Protein AF-A0A966KAI1-F1 (afdb_monomer)

Structure (mmCIF, N/CA/C/O backbone):
data_AF-A0A966KAI1-F1
#
_entry.id   AF-A0A966KAI1-F1
#
loop_
_atom_site.group_PDB
_atom_site.id
_atom_site.type_symbol
_atom_site.label_atom_id
_atom_site.label_alt_id
_atom_site.label_comp_id
_atom_site.label_asym_id
_atom_site.label_entity_id
_atom_site.label_seq_id
_atom_site.pdbx_PDB_ins_code
_atom_site.Cartn_x
_atom_site.Cartn_y
_atom_site.Cartn_z
_atom_site.occupancy
_atom_site.B_iso_or_equiv
_atom_site.auth_seq_id
_atom_site.auth_comp_id
_atom_site.auth_asym_id
_atom_site.auth_atom_id
_atom_site.pdbx_PDB_model_num
ATOM 1 N N . MET A 1 1 ? 18.159 -0.149 -14.591 1.00 27.48 1 MET A N 1
ATOM 2 C CA . MET A 1 1 ? 17.321 -1.256 -15.107 1.00 27.48 1 MET A CA 1
ATOM 3 C C . MET A 1 1 ? 16.879 -2.090 -13.917 1.00 27.48 1 MET A C 1
ATOM 5 O O . MET A 1 1 ? 17.737 -2.409 -13.109 1.00 27.48 1 MET A O 1
ATOM 9 N N . LEU A 1 2 ? 15.589 -2.409 -13.776 1.00 30.14 2 LEU A N 1
ATOM 10 C CA . LEU A 1 2 ? 15.165 -3.495 -12.887 1.00 30.14 2 LEU A CA 1
ATOM 11 C C . LEU A 1 2 ? 15.582 -4.794 -13.584 1.00 30.14 2 LEU A C 1
ATOM 13 O O . LEU A 1 2 ? 15.004 -5.164 -14.600 1.00 30.14 2 LEU A O 1
ATOM 17 N N . THR A 1 3 ? 16.663 -5.405 -13.109 1.00 31.06 3 THR A N 1
ATOM 18 C CA . THR A 1 3 ? 17.244 -6.661 -13.616 1.00 31.06 3 THR A CA 1
ATOM 19 C C . THR A 1 3 ? 16.528 -7.900 -13.076 1.00 31.06 3 THR A C 1
ATOM 21 O O . THR A 1 3 ? 17.081 -8.993 -13.114 1.00 31.06 3 THR A O 1
ATOM 24 N N . GLN A 1 4 ? 15.314 -7.744 -12.551 1.00 38.22 4 GLN A N 1
ATOM 25 C CA . GLN A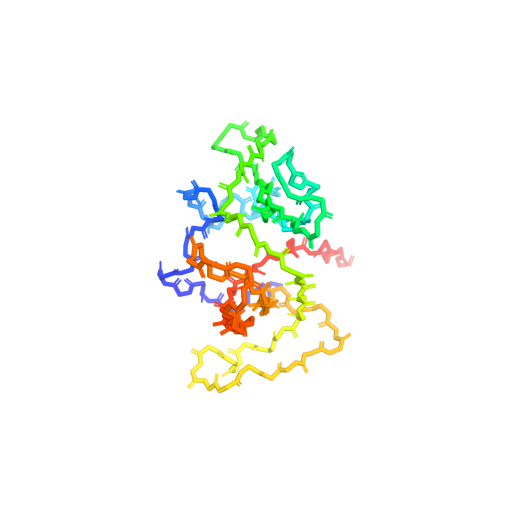 1 4 ? 14.584 -8.823 -11.904 1.00 38.22 4 GLN A CA 1
ATOM 26 C C . GLN A 1 4 ? 13.193 -8.935 -12.510 1.00 38.22 4 GLN A C 1
ATOM 28 O O . GLN A 1 4 ? 12.416 -7.978 -12.475 1.00 38.22 4 GLN A O 1
ATOM 33 N N . ASP A 1 5 ? 12.918 -10.100 -13.092 1.00 38.50 5 ASP A N 1
ATOM 34 C CA . ASP A 1 5 ? 11.598 -10.463 -13.584 1.00 38.50 5 ASP A CA 1
ATOM 35 C C . ASP A 1 5 ? 10.594 -10.349 -12.437 1.00 38.50 5 ASP A C 1
ATOM 37 O O . ASP A 1 5 ? 10.825 -10.865 -11.341 1.00 38.50 5 ASP A O 1
ATOM 41 N N . ILE A 1 6 ? 9.500 -9.622 -12.676 1.00 46.38 6 ILE A N 1
ATOM 42 C CA . ILE A 1 6 ? 8.379 -9.550 -11.740 1.00 46.38 6 ILE A CA 1
ATOM 43 C C . ILE A 1 6 ? 7.759 -10.952 -11.732 1.00 46.38 6 ILE A C 1
ATOM 45 O O . ILE A 1 6 ? 7.281 -11.376 -12.784 1.00 46.38 6 ILE A O 1
ATOM 49 N N . PRO A 1 7 ? 7.771 -11.686 -10.604 1.00 46.28 7 PRO A N 1
ATOM 50 C CA . PRO A 1 7 ? 7.177 -13.019 -10.539 1.00 46.28 7 PRO A CA 1
ATOM 51 C C . PRO A 1 7 ? 5.725 -12.997 -11.033 1.00 46.28 7 PRO A C 1
ATOM 53 O O . PRO A 1 7 ? 5.013 -12.034 -10.758 1.00 46.28 7 PRO A O 1
ATOM 56 N N . ASP A 1 8 ? 5.254 -14.051 -11.706 1.00 44.16 8 ASP A N 1
ATOM 57 C CA . ASP A 1 8 ? 3.932 -14.079 -12.367 1.00 44.16 8 ASP A CA 1
ATOM 58 C C . ASP A 1 8 ? 2.751 -13.717 -11.438 1.00 44.16 8 ASP A C 1
ATOM 60 O O . ASP A 1 8 ? 1.761 -13.125 -11.870 1.00 44.16 8 ASP A O 1
ATOM 64 N N . GLN A 1 9 ?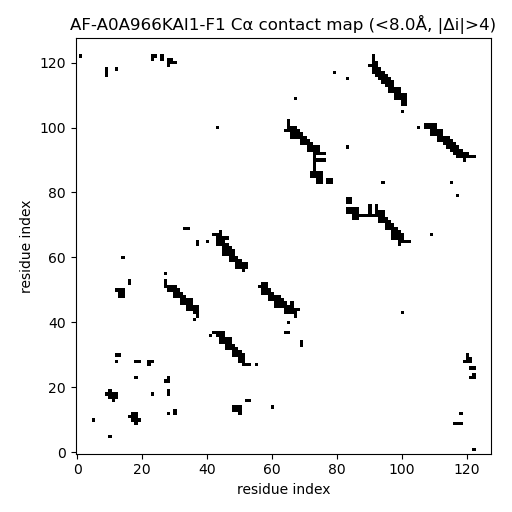 2.869 -13.993 -10.133 1.00 46.72 9 GLN A N 1
ATOM 65 C CA . GLN A 1 9 ? 1.876 -13.635 -9.103 1.00 46.72 9 GLN A CA 1
ATOM 66 C C . GLN A 1 9 ? 1.863 -12.137 -8.724 1.00 46.72 9 GLN A C 1
ATOM 68 O O . GLN A 1 9 ? 0.970 -11.680 -8.014 1.00 46.72 9 GLN A O 1
ATOM 73 N N . LEU A 1 10 ? 2.837 -11.366 -9.205 1.00 58.09 10 LEU A N 1
ATOM 74 C CA . LEU A 1 10 ? 3.020 -9.924 -8.998 1.00 58.09 10 LEU A CA 1
ATOM 75 C C . LEU A 1 10 ? 2.781 -9.128 -10.283 1.00 58.09 10 LEU A C 1
ATOM 77 O O . LEU A 1 10 ? 3.016 -7.922 -10.340 1.00 58.09 10 LEU A O 1
ATOM 81 N N . GLY A 1 11 ? 2.261 -9.799 -11.309 1.00 69.31 11 GLY A N 1
ATOM 82 C CA . GLY A 1 11 ? 1.931 -9.213 -12.596 1.00 69.31 11 GLY A CA 1
ATOM 83 C C . GLY A 1 11 ? 0.676 -8.345 -12.598 1.00 69.31 11 GLY A C 1
ATOM 84 O O . GLY A 1 11 ? 0.262 -7.972 -13.688 1.00 69.31 11 GLY A O 1
ATOM 85 N N . TYR A 1 12 ? 0.064 -8.019 -11.451 1.00 79.06 12 TYR A N 1
ATOM 86 C CA . TYR A 1 12 ? -1.155 -7.205 -11.367 1.00 79.06 12 TYR A CA 1
ATOM 87 C C . TYR A 1 12 ? -1.087 -6.144 -10.260 1.00 79.06 12 TYR A C 1
ATOM 89 O O . TYR A 1 12 ? -0.484 -6.356 -9.209 1.00 79.06 12 TYR A O 1
ATOM 97 N N . ASP A 1 13 ? -1.716 -4.994 -10.497 1.00 80.38 13 ASP A N 1
ATOM 98 C CA . ASP A 1 13 ? -1.910 -3.951 -9.493 1.00 80.38 13 ASP A CA 1
ATOM 99 C C . ASP A 1 13 ? -3.058 -4.289 -8.524 1.00 80.38 13 ASP A C 1
ATOM 101 O O . ASP A 1 13 ? -3.777 -5.278 -8.681 1.00 80.38 13 ASP A O 1
ATOM 105 N N . CYS A 1 14 ? -3.262 -3.434 -7.523 1.00 82.00 14 CYS A N 1
ATOM 106 C CA . CYS A 1 14 ? -4.333 -3.583 -6.541 1.00 82.00 14 CYS A CA 1
ATOM 107 C C . CYS A 1 14 ? -5.771 -3.470 -7.086 1.00 82.00 14 CYS A C 1
ATOM 109 O O . CYS A 1 14 ? -6.714 -3.679 -6.327 1.00 82.00 14 CYS A O 1
ATOM 111 N N . MET A 1 15 ? -5.947 -3.177 -8.376 1.00 84.75 15 MET A N 1
ATOM 112 C CA . MET A 1 15 ? -7.229 -3.186 -9.088 1.00 84.75 15 MET A CA 1
ATOM 113 C C . MET A 1 15 ? -7.352 -4.335 -10.096 1.00 84.75 15 MET A C 1
ATOM 115 O O . MET A 1 15 ? -8.358 -4.426 -10.797 1.00 84.75 15 MET A O 1
ATOM 119 N N . GLY A 1 16 ? -6.339 -5.197 -10.204 1.00 84.12 16 GLY A N 1
ATOM 120 C CA . GLY A 1 16 ? -6.307 -6.295 -11.165 1.00 84.12 16 GLY A CA 1
ATOM 121 C C . GLY A 1 16 ? -5.861 -5.903 -12.580 1.00 84.12 16 GLY A C 1
ATOM 122 O O . GLY A 1 16 ? -6.048 -6.692 -13.508 1.00 84.12 16 GLY A O 1
ATOM 123 N N . ASN A 1 17 ? -5.258 -4.728 -12.800 1.00 82.75 17 ASN A N 1
ATOM 124 C CA . ASN A 1 17 ? -4.623 -4.428 -14.089 1.00 82.75 17 ASN A CA 1
ATOM 125 C C . ASN A 1 17 ? -3.224 -5.030 -14.162 1.00 82.75 17 ASN A C 1
ATOM 127 O O . ASN A 1 17 ? -2.451 -4.931 -13.217 1.00 82.75 17 ASN A O 1
ATOM 131 N N . SER A 1 18 ? -2.858 -5.572 -15.323 1.00 80.88 18 SER A N 1
ATOM 132 C CA . SER A 1 18 ? -1.544 -6.183 -15.509 1.00 80.88 18 SER A CA 1
ATOM 133 C C . SER A 1 18 ? -0.395 -5.163 -15.446 1.00 80.88 18 SER A C 1
ATOM 135 O O . SER A 1 18 ? -0.389 -4.184 -16.194 1.00 80.88 18 SER A O 1
ATOM 137 N N . LEU A 1 19 ? 0.624 -5.428 -14.628 1.00 76.88 19 LEU A N 1
ATOM 138 C CA . LEU A 1 19 ? 1.879 -4.681 -14.498 1.00 76.88 19 LEU A CA 1
ATOM 13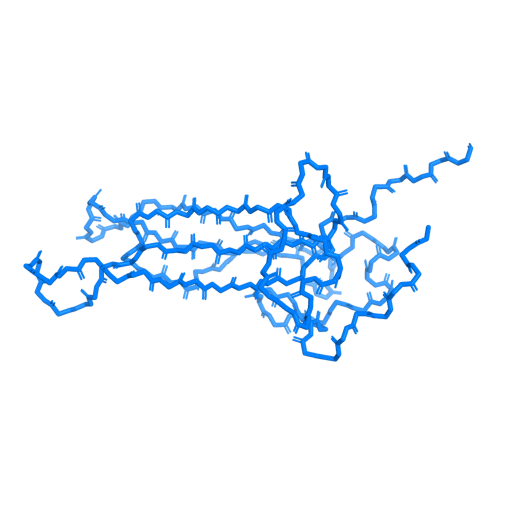9 C C . LEU A 1 19 ? 2.911 -5.149 -15.537 1.00 76.88 19 LEU A C 1
ATOM 141 O O . LEU A 1 19 ? 3.967 -5.687 -15.218 1.00 76.88 19 LEU A O 1
ATOM 145 N N . THR A 1 20 ? 2.588 -4.966 -16.816 1.00 75.00 20 THR A N 1
ATOM 146 C CA . THR A 1 20 ? 3.491 -5.338 -17.919 1.00 75.00 20 THR A CA 1
ATOM 147 C C . THR A 1 20 ? 4.718 -4.422 -17.998 1.00 75.00 20 THR A C 1
ATOM 149 O O . THR A 1 20 ? 4.652 -3.238 -17.657 1.00 75.00 20 THR A O 1
ATOM 152 N N . ARG A 1 21 ? 5.824 -4.933 -18.560 1.00 71.50 21 ARG A N 1
ATOM 153 C CA . ARG A 1 21 ? 7.031 -4.137 -18.853 1.00 71.50 21 ARG A CA 1
ATOM 154 C C . ARG A 1 21 ? 6.721 -2.882 -19.675 1.00 71.50 21 ARG A C 1
ATOM 156 O O . ARG A 1 21 ? 7.270 -1.821 -19.393 1.00 71.50 21 ARG A O 1
ATOM 163 N N . GLU A 1 22 ? 5.832 -2.991 -20.663 1.00 73.56 22 GLU A N 1
ATOM 164 C CA . GLU A 1 22 ? 5.406 -1.859 -21.493 1.00 73.56 22 GLU A CA 1
ATOM 165 C C . GLU A 1 22 ? 4.773 -0.749 -20.647 1.00 73.56 22 GLU A C 1
ATOM 167 O O . GLU A 1 22 ? 5.151 0.417 -20.764 1.00 73.56 22 GLU A O 1
ATOM 172 N N . ARG A 1 23 ? 3.857 -1.107 -19.742 1.00 74.38 23 ARG A N 1
ATOM 173 C CA . ARG A 1 23 ? 3.218 -0.143 -18.841 1.00 74.38 23 ARG A CA 1
ATOM 174 C C . ARG A 1 23 ? 4.210 0.477 -17.873 1.00 74.38 23 ARG A C 1
ATOM 176 O O . ARG A 1 23 ? 4.124 1.672 -17.613 1.00 74.38 23 ARG A O 1
ATOM 183 N N . THR A 1 24 ? 5.176 -0.289 -17.385 1.00 71.19 24 THR A N 1
ATOM 184 C CA . THR A 1 24 ? 6.252 0.245 -16.547 1.00 71.19 24 THR A CA 1
ATOM 185 C C . THR A 1 24 ? 7.085 1.288 -17.295 1.00 71.19 24 THR A C 1
ATOM 187 O O . THR A 1 24 ? 7.303 2.378 -16.768 1.00 71.19 24 THR A O 1
ATOM 190 N N . ILE A 1 25 ? 7.475 1.008 -18.546 1.00 68.19 25 ILE A N 1
ATOM 191 C CA . ILE A 1 25 ? 8.211 1.952 -19.408 1.00 68.19 25 ILE A CA 1
ATOM 192 C C . ILE A 1 25 ? 7.384 3.218 -19.667 1.00 68.19 25 ILE A C 1
ATOM 194 O O . ILE A 1 25 ? 7.907 4.326 -19.575 1.00 68.19 25 ILE A O 1
ATOM 198 N N . LYS A 1 26 ? 6.081 3.069 -19.928 1.00 71.50 26 LYS A N 1
ATOM 199 C CA . LYS A 1 26 ? 5.148 4.187 -20.152 1.00 71.50 26 LYS A CA 1
ATOM 200 C C . LYS A 1 26 ? 4.717 4.911 -18.870 1.00 71.50 26 LYS A C 1
ATOM 202 O O . LYS A 1 26 ? 3.845 5.770 -18.935 1.00 71.50 26 LYS A O 1
ATOM 207 N N . GLN A 1 27 ? 5.283 4.574 -17.708 1.00 68.50 27 GLN A N 1
ATOM 208 C CA . GLN A 1 27 ? 4.894 5.121 -16.398 1.00 68.50 27 GLN A CA 1
ATOM 209 C C . GLN A 1 27 ? 3.418 4.874 -16.014 1.00 68.50 27 GLN A C 1
ATOM 211 O O . GLN A 1 27 ? 2.850 5.574 -15.180 1.00 68.50 27 GLN A O 1
ATOM 216 N N . GLN A 1 28 ? 2.806 3.837 -16.582 1.00 70.50 28 GLN A N 1
ATOM 217 C CA . GLN A 1 28 ? 1.435 3.375 -16.337 1.00 70.50 28 GLN A CA 1
ATOM 218 C C . GLN A 1 28 ? 1.374 2.208 -15.333 1.00 70.50 28 GLN A C 1
ATOM 220 O O . GLN A 1 28 ? 0.345 1.546 -15.205 1.00 70.50 28 GLN A O 1
ATOM 225 N N . ALA A 1 29 ? 2.474 1.931 -14.632 1.00 73.81 29 ALA A N 1
ATOM 226 C CA . ALA A 1 29 ? 2.566 0.990 -13.512 1.00 73.81 29 ALA A CA 1
ATOM 227 C C . ALA A 1 29 ? 2.519 1.739 -12.164 1.00 73.81 29 ALA A C 1
ATOM 229 O O . ALA A 1 29 ? 3.360 1.549 -11.290 1.00 73.81 29 ALA A O 1
ATOM 230 N N . TYR A 1 30 ? 1.581 2.677 -12.029 1.00 77.19 30 TYR A N 1
ATOM 231 C CA . TYR A 1 30 ? 1.381 3.440 -10.800 1.00 77.19 30 TYR A CA 1
ATOM 232 C C . TYR A 1 30 ? 0.387 2.719 -9.901 1.00 77.19 30 TYR A C 1
ATOM 234 O O . TYR A 1 30 ? -0.702 2.407 -10.366 1.00 77.19 30 TYR A O 1
ATOM 242 N N . GLN A 1 31 ? 0.717 2.546 -8.619 1.00 81.50 31 GLN A N 1
ATOM 243 C CA . GLN A 1 31 ? -0.289 2.270 -7.601 1.00 81.50 31 GLN A CA 1
ATOM 244 C C . GLN A 1 31 ? 0.066 2.883 -6.243 1.00 81.50 31 GLN A C 1
ATOM 246 O O . GLN A 1 31 ? 1.241 3.025 -5.882 1.00 81.50 31 GLN A O 1
ATOM 251 N N . ARG A 1 32 ? -0.966 3.230 -5.479 1.00 85.31 32 ARG A N 1
ATOM 252 C CA . ARG A 1 32 ? -0.872 3.834 -4.151 1.00 85.31 32 ARG A CA 1
ATOM 253 C C . ARG A 1 32 ? -1.944 3.255 -3.240 1.00 85.31 32 ARG A C 1
ATOM 255 O O . ARG A 1 32 ? -3.093 3.123 -3.647 1.00 85.31 32 ARG A O 1
ATOM 262 N N . PHE A 1 33 ? -1.569 3.003 -1.992 1.00 87.75 33 PHE A N 1
ATOM 263 C CA . PHE A 1 33 ? -2.499 2.668 -0.920 1.00 87.75 33 PHE A CA 1
ATOM 264 C C . PHE A 1 33 ? -2.608 3.839 0.043 1.00 87.75 33 PHE A C 1
ATOM 266 O O . PHE A 1 33 ? -1.611 4.507 0.329 1.00 87.75 33 PHE A O 1
ATOM 273 N N . TYR A 1 34 ? -3.815 4.109 0.520 1.00 90.75 34 TYR A N 1
ATOM 274 C CA . TYR A 1 34 ? -4.067 5.145 1.514 1.00 90.75 34 TYR A CA 1
ATOM 275 C C . TYR A 1 34 ? -5.367 4.851 2.264 1.00 90.75 34 TYR A C 1
ATOM 277 O O . TYR A 1 34 ? -6.138 3.979 1.867 1.00 90.75 34 TYR A O 1
ATOM 285 N N . LEU A 1 35 ? -5.584 5.556 3.372 1.00 92.94 35 LEU A N 1
ATOM 286 C CA . LEU A 1 35 ? -6.767 5.390 4.206 1.00 92.94 35 LEU A CA 1
ATOM 287 C C . LEU A 1 35 ? -7.736 6.552 3.994 1.00 92.94 35 LEU A C 1
ATOM 289 O O . LEU A 1 35 ? -7.326 7.712 3.988 1.00 92.94 35 LEU A O 1
ATOM 293 N N . GLU A 1 36 ? -9.017 6.231 3.849 1.00 95.06 36 GLU A N 1
ATOM 294 C CA . GLU A 1 36 ? -10.120 7.194 3.901 1.00 95.06 36 GLU A CA 1
ATOM 295 C C . GLU A 1 36 ? -10.970 6.958 5.156 1.00 95.06 36 GLU A C 1
ATOM 297 O O . GLU A 1 36 ? -11.079 5.818 5.610 1.00 95.06 36 GLU A O 1
ATOM 302 N N . PRO A 1 37 ? -11.606 7.993 5.730 1.00 93.31 37 PRO A N 1
ATOM 303 C CA . PRO A 1 37 ? -12.539 7.807 6.836 1.00 93.31 37 PRO A CA 1
ATOM 304 C C . PRO A 1 37 ? -13.679 6.848 6.468 1.00 93.31 37 PRO A C 1
ATOM 306 O O . PRO A 1 37 ? -14.254 6.931 5.376 1.00 93.31 37 PRO A O 1
ATOM 309 N N . ASN A 1 38 ? -14.040 5.953 7.388 1.00 88.62 38 ASN A N 1
ATOM 310 C CA . ASN A 1 38 ? -15.233 5.135 7.229 1.00 88.62 38 ASN A CA 1
ATOM 311 C C . ASN A 1 38 ? -16.484 5.975 7.545 1.00 88.62 38 ASN A C 1
ATOM 313 O O . ASN A 1 38 ? -16.536 6.694 8.541 1.00 88.62 38 ASN A O 1
ATOM 317 N N . ARG A 1 39 ? -17.503 5.898 6.680 1.00 86.56 39 ARG A N 1
ATOM 318 C CA . ARG A 1 39 ? -18.757 6.658 6.834 1.00 86.56 39 ARG A CA 1
ATOM 319 C C . ARG A 1 39 ? -19.656 6.109 7.942 1.00 86.56 39 ARG A C 1
ATOM 321 O O . ARG A 1 39 ? -20.511 6.839 8.429 1.00 86.56 39 ARG A O 1
ATOM 328 N N . HIS A 1 40 ? -19.482 4.839 8.305 1.00 85.06 40 HIS A N 1
ATOM 329 C CA . HIS A 1 40 ? -20.356 4.135 9.243 1.00 85.06 40 HIS A CA 1
ATOM 330 C C . HIS A 1 40 ? -19.731 3.935 10.631 1.00 85.06 40 HIS A C 1
ATOM 332 O O . HIS A 1 40 ? -20.467 3.707 11.586 1.00 85.06 40 HIS A O 1
ATOM 338 N N . ASP A 1 41 ? -18.406 4.054 10.763 1.00 86.25 41 ASP A N 1
ATOM 339 C CA . ASP A 1 41 ? -17.703 3.990 12.050 1.00 86.25 41 ASP A CA 1
ATOM 340 C C . ASP A 1 41 ? -16.467 4.896 12.031 1.00 86.25 41 ASP A C 1
ATOM 342 O O . ASP A 1 41 ? -15.452 4.565 11.419 1.00 86.25 41 ASP A O 1
ATOM 346 N N . SER A 1 42 ? -16.535 6.024 12.738 1.00 87.00 42 SER A N 1
ATOM 347 C CA . SER A 1 42 ? -15.465 7.029 12.790 1.00 87.00 42 SER A CA 1
ATOM 348 C C . SER A 1 42 ? -14.169 6.544 13.446 1.00 87.00 42 SER A C 1
ATOM 350 O O . SER A 1 42 ? -13.145 7.216 13.326 1.00 87.00 42 SER A O 1
ATOM 352 N N . ARG A 1 43 ? -14.184 5.392 14.127 1.00 88.31 43 ARG A N 1
ATOM 353 C CA . ARG A 1 43 ? -12.989 4.780 14.732 1.00 88.31 43 ARG A CA 1
ATOM 354 C C . ARG A 1 43 ? -12.186 3.959 13.731 1.00 88.31 43 ARG A C 1
ATOM 356 O O . ARG A 1 43 ? -11.073 3.543 14.039 1.00 88.31 43 ARG A O 1
ATOM 363 N N . THR A 1 44 ? -12.750 3.709 12.553 1.00 90.38 44 THR A N 1
ATOM 364 C CA . THR A 1 44 ? -12.123 2.901 11.514 1.00 90.38 44 THR A CA 1
ATOM 365 C C . THR A 1 44 ? -12.012 3.659 10.199 1.00 90.38 44 THR A C 1
ATOM 367 O O . THR A 1 44 ? -12.604 4.717 9.975 1.00 90.38 44 THR A O 1
ATOM 370 N N . GLN A 1 45 ? -11.213 3.100 9.306 1.00 93.62 45 GLN A N 1
ATOM 371 C CA . GLN A 1 45 ? -10.899 3.648 8.002 1.00 93.62 45 GLN A CA 1
ATOM 372 C C . GLN A 1 45 ? -11.122 2.592 6.921 1.00 93.62 45 GLN A C 1
ATOM 374 O O . GLN A 1 45 ? -11.287 1.399 7.187 1.00 93.62 45 GLN A O 1
ATOM 379 N N . LYS A 1 46 ? -11.125 3.052 5.678 1.00 92.75 46 LYS A N 1
ATOM 380 C CA . LYS A 1 46 ? -11.238 2.233 4.478 1.00 92.75 46 LYS A CA 1
ATOM 381 C C . LYS A 1 46 ? -9.888 2.241 3.785 1.00 92.75 46 LYS A C 1
ATOM 383 O O . LYS A 1 46 ? -9.321 3.310 3.556 1.00 92.75 46 LYS A O 1
ATOM 388 N N . LEU A 1 47 ? -9.364 1.063 3.469 1.00 91.00 47 LEU A N 1
ATOM 389 C CA . LEU A 1 47 ? -8.181 0.935 2.635 1.00 91.00 47 LEU A CA 1
ATOM 390 C C . LEU A 1 47 ? -8.571 1.192 1.189 1.00 91.00 47 LEU A C 1
ATOM 392 O O . LEU A 1 47 ? -9.311 0.416 0.584 1.00 91.00 47 LEU A O 1
ATOM 396 N N . MET A 1 48 ? -8.013 2.256 0.639 1.00 92.88 48 MET A N 1
ATOM 397 C CA . MET A 1 48 ? -8.165 2.631 -0.751 1.00 92.88 48 MET A CA 1
ATOM 398 C C . MET A 1 48 ? -6.930 2.211 -1.538 1.00 92.88 48 MET A C 1
ATOM 400 O O . MET A 1 48 ? -5.796 2.363 -1.077 1.00 92.88 48 MET A O 1
ATOM 404 N N . CYS A 1 49 ? -7.158 1.722 -2.748 1.00 90.06 49 CYS A N 1
ATOM 405 C CA . CYS A 1 49 ? -6.155 1.590 -3.789 1.00 90.06 49 CYS A CA 1
ATOM 406 C C . CYS A 1 49 ? -6.421 2.632 -4.860 1.00 90.06 49 CYS A C 1
ATOM 408 O O . CYS A 1 49 ? -7.557 2.826 -5.283 1.00 90.06 49 CYS A O 1
ATOM 410 N N . GLN A 1 50 ? -5.359 3.267 -5.329 1.00 90.31 50 GLN A N 1
ATOM 411 C CA . GLN A 1 50 ? -5.368 4.092 -6.519 1.00 90.31 50 GLN A CA 1
ATOM 412 C C . GLN A 1 50 ? -4.393 3.489 -7.519 1.00 90.31 50 GLN A C 1
ATOM 414 O O . GLN A 1 50 ? -3.255 3.212 -7.152 1.00 90.31 50 GLN A O 1
ATOM 419 N N . SER A 1 51 ? -4.826 3.287 -8.758 1.00 87.12 51 SER A N 1
ATOM 420 C CA . SER A 1 51 ? -4.000 2.734 -9.827 1.00 87.12 51 SER A CA 1
ATOM 421 C C . SER A 1 51 ? -4.360 3.338 -11.180 1.00 87.12 51 SER A C 1
ATOM 423 O O . SER A 1 51 ? -5.410 3.955 -11.340 1.00 87.12 51 SER A O 1
ATOM 425 N N . VAL A 1 52 ? -3.482 3.183 -12.164 1.00 85.81 52 VAL A N 1
ATOM 426 C CA . VAL A 1 52 ? -3.733 3.604 -13.544 1.00 85.81 52 VAL A CA 1
ATOM 427 C C . VAL A 1 52 ? -4.380 2.454 -14.325 1.00 85.81 52 VAL A C 1
ATOM 429 O O . VAL A 1 52 ? -3.920 1.320 -14.247 1.00 85.81 52 VAL A O 1
ATOM 432 N N . ASP A 1 53 ? -5.437 2.701 -15.098 1.00 84.38 53 ASP A N 1
ATOM 433 C CA . ASP A 1 53 ? -6.070 1.677 -15.939 1.00 84.38 53 ASP A CA 1
ATOM 434 C C . ASP A 1 53 ? -5.276 1.396 -17.230 1.00 84.38 53 ASP A C 1
ATOM 436 O O . ASP A 1 53 ? -4.200 1.941 -17.478 1.00 84.38 53 ASP A O 1
ATOM 440 N N . ARG A 1 54 ? -5.801 0.513 -18.089 1.00 78.69 54 ARG A N 1
ATOM 441 C CA . ARG A 1 54 ? -5.185 0.179 -19.391 1.00 78.69 54 ARG A CA 1
ATOM 442 C C . ARG A 1 54 ? -5.097 1.359 -20.365 1.00 78.69 54 ARG A C 1
ATOM 444 O O . ARG A 1 54 ? -4.352 1.273 -21.333 1.00 78.69 54 ARG A O 1
ATOM 451 N N . GLN A 1 55 ? -5.849 2.428 -20.127 1.00 84.31 55 GLN A N 1
ATOM 452 C CA . GLN A 1 55 ? -5.921 3.615 -20.978 1.00 84.31 55 GLN A CA 1
ATOM 453 C C . GLN A 1 55 ? -5.073 4.768 -20.421 1.00 84.31 55 GLN A C 1
ATOM 455 O O . GLN A 1 55 ? -5.020 5.835 -21.025 1.00 84.31 55 GLN A O 1
ATOM 460 N N . GLY A 1 56 ? -4.377 4.566 -19.296 1.00 79.38 56 GLY A N 1
ATOM 461 C CA . GLY A 1 56 ? -3.554 5.599 -18.673 1.00 79.38 56 GLY A CA 1
ATOM 462 C C . GLY A 1 56 ? -4.321 6.520 -17.719 1.00 79.38 56 GLY A C 1
ATOM 463 O O . GLY A 1 56 ? -3.766 7.523 -17.277 1.00 79.38 56 GLY A O 1
ATOM 464 N N . ARG A 1 57 ? -5.576 6.205 -17.385 1.00 88.50 57 ARG A N 1
ATOM 465 C CA . ARG A 1 57 ? -6.419 7.023 -16.504 1.00 88.50 57 ARG A CA 1
ATOM 466 C C . ARG A 1 57 ? -6.252 6.591 -15.057 1.00 88.50 57 ARG A C 1
ATOM 468 O O . ARG A 1 57 ? -6.139 5.403 -14.777 1.00 88.50 57 ARG A O 1
ATOM 475 N N . LEU A 1 58 ? -6.255 7.546 -14.134 1.00 88.38 58 LEU A N 1
ATOM 476 C CA . LEU A 1 58 ? -6.170 7.266 -12.704 1.00 88.38 58 LEU A CA 1
ATOM 477 C C . LEU A 1 58 ? -7.540 6.834 -12.169 1.00 88.38 58 LEU A C 1
ATOM 479 O O . LEU A 1 58 ? -8.518 7.567 -12.297 1.00 88.38 58 LEU A O 1
ATOM 483 N N . HIS A 1 59 ? -7.594 5.668 -11.541 1.00 91.50 59 HIS A N 1
ATOM 484 C CA . HIS A 1 59 ? -8.770 5.120 -10.879 1.00 91.50 59 HIS A CA 1
ATOM 485 C C . HIS A 1 59 ? -8.477 4.893 -9.401 1.00 91.50 59 HIS A C 1
ATOM 487 O O . HIS A 1 59 ? -7.337 4.636 -9.018 1.00 91.50 59 HIS A O 1
ATOM 493 N N . GLN A 1 60 ? -9.516 4.960 -8.569 1.00 93.25 60 GLN A N 1
ATOM 494 C CA . GLN A 1 60 ? -9.450 4.574 -7.161 1.00 93.25 60 GLN A CA 1
ATOM 495 C C . GLN A 1 60 ? -10.587 3.614 -6.801 1.00 93.25 60 GLN A C 1
ATOM 497 O O . GLN A 1 60 ? -11.671 3.689 -7.379 1.00 93.25 60 GLN A O 1
ATOM 502 N N . GLY A 1 61 ? -10.324 2.711 -5.864 1.00 91.69 61 GLY A N 1
ATOM 503 C CA . GLY A 1 61 ? -11.249 1.680 -5.420 1.00 91.69 61 GLY A CA 1
ATOM 504 C C . GLY A 1 61 ? -10.992 1.309 -3.967 1.00 91.69 61 GLY A C 1
ATOM 505 O O . GLY A 1 61 ? -9.867 1.391 -3.476 1.00 91.69 61 GLY A O 1
ATOM 506 N N . GLU A 1 62 ? -12.053 0.922 -3.276 1.00 92.12 62 GLU A N 1
ATOM 507 C CA . GLU A 1 62 ? -11.984 0.414 -1.911 1.00 92.12 62 GLU A CA 1
ATOM 508 C C . GLU A 1 62 ? -11.588 -1.066 -1.932 1.00 92.12 62 GLU A C 1
ATOM 510 O O . GLU A 1 62 ? -12.168 -1.852 -2.678 1.00 92.12 62 GLU A O 1
ATOM 515 N N . ILE A 1 63 ? -10.592 -1.438 -1.127 1.00 88.31 63 ILE A N 1
ATOM 516 C CA . ILE A 1 63 ? -10.122 -2.825 -0.996 1.00 88.31 63 ILE A CA 1
ATOM 517 C C . ILE A 1 63 ? -10.672 -3.467 0.276 1.00 88.31 63 ILE A C 1
ATOM 519 O O . ILE A 1 63 ? -10.999 -4.652 0.281 1.00 88.31 63 ILE A O 1
ATOM 523 N N . LEU A 1 64 ? -10.704 -2.711 1.377 1.00 87.56 64 LEU A N 1
ATOM 524 C CA . LEU A 1 64 ? -11.029 -3.243 2.698 1.00 87.56 64 LEU A CA 1
ATOM 525 C C . LEU A 1 64 ? -11.643 -2.167 3.595 1.00 87.56 64 LEU A C 1
ATOM 527 O O . LEU A 1 64 ? -11.220 -1.014 3.555 1.00 87.56 64 LEU A O 1
ATOM 531 N N . ASN A 1 65 ? -12.590 -2.562 4.443 1.00 88.50 65 ASN A N 1
ATOM 532 C CA . ASN A 1 65 ? -13.189 -1.714 5.476 1.00 88.50 65 ASN A CA 1
ATOM 533 C C . ASN A 1 65 ? -12.660 -2.059 6.869 1.00 88.50 65 ASN A C 1
ATOM 535 O O . ASN A 1 65 ? -11.954 -3.050 7.054 1.00 88.50 65 ASN A O 1
ATOM 539 N N . ASN A 1 66 ? -13.045 -1.248 7.855 1.00 89.38 66 ASN A N 1
ATOM 540 C CA . ASN A 1 66 ? -12.746 -1.463 9.271 1.00 89.38 66 ASN A CA 1
ATOM 541 C C . ASN A 1 66 ? -11.238 -1.538 9.570 1.00 89.38 66 ASN A C 1
ATOM 543 O O . ASN A 1 66 ? -10.782 -2.307 10.415 1.00 89.38 66 ASN A O 1
ATOM 547 N N . VAL A 1 67 ? -10.448 -0.735 8.859 1.00 90.19 67 VAL A N 1
ATOM 548 C CA . VAL A 1 67 ? -8.998 -0.641 9.034 1.00 90.19 67 VAL A CA 1
ATOM 549 C C . VAL A 1 67 ? -8.686 0.314 10.180 1.00 90.19 67 VAL A C 1
ATOM 551 O O . VAL A 1 67 ? -9.204 1.424 10.227 1.00 90.19 67 VAL A O 1
ATOM 554 N N . LEU A 1 68 ? -7.835 -0.118 11.103 1.00 90.81 68 LEU A N 1
ATOM 555 C CA . LEU A 1 68 ? -7.369 0.669 12.245 1.00 90.81 68 LEU A CA 1
ATOM 556 C C . LEU A 1 68 ? -6.029 1.348 11.953 1.00 90.81 68 LEU A C 1
ATOM 558 O O . LEU A 1 68 ? -5.774 2.450 12.426 1.00 90.81 68 LEU A O 1
ATOM 562 N N . SER A 1 69 ? -5.156 0.684 11.191 1.00 90.38 69 SER A N 1
ATOM 563 C CA . SER A 1 69 ? -3.869 1.250 10.788 1.00 90.38 69 SER A CA 1
ATOM 564 C C . SER A 1 69 ? -3.333 0.613 9.510 1.00 90.38 69 SER A C 1
ATOM 566 O O . SER A 1 69 ? -3.576 -0.567 9.243 1.00 90.38 69 SER A O 1
ATOM 568 N N . LEU A 1 70 ? -2.534 1.388 8.778 1.00 88.88 70 LEU A N 1
ATOM 569 C CA . LEU A 1 70 ? -1.788 0.990 7.587 1.00 88.88 70 LEU A CA 1
ATOM 570 C C . LEU A 1 70 ? -0.318 1.357 7.780 1.00 88.88 70 LEU A C 1
ATOM 572 O O . LEU A 1 70 ? -0.003 2.517 8.041 1.00 88.88 70 LEU A O 1
ATOM 576 N N . GLN A 1 71 ? 0.564 0.383 7.595 1.00 89.44 71 GLN A N 1
ATOM 577 C CA . GLN A 1 71 ? 2.004 0.579 7.505 1.00 89.44 71 GLN A CA 1
ATOM 578 C C . GLN A 1 71 ? 2.484 0.079 6.142 1.00 89.44 71 GLN A C 1
ATOM 580 O O . GLN A 1 71 ? 2.065 -0.984 5.680 1.00 89.44 71 GLN A O 1
ATOM 585 N N . ILE A 1 72 ? 3.325 0.879 5.486 1.00 85.81 72 ILE A N 1
ATOM 586 C CA . ILE A 1 72 ? 3.917 0.561 4.188 1.00 85.81 72 ILE A CA 1
ATOM 587 C C . ILE A 1 72 ? 5.422 0.737 4.309 1.00 85.81 72 ILE A C 1
ATOM 589 O O . ILE A 1 72 ? 5.893 1.851 4.535 1.00 85.81 72 ILE A O 1
ATOM 593 N N . ASP A 1 73 ? 6.156 -0.348 4.100 1.00 85.12 73 ASP A N 1
ATOM 594 C CA . ASP A 1 73 ? 7.612 -0.366 4.175 1.00 85.12 73 ASP A CA 1
ATOM 595 C C . ASP A 1 73 ? 8.208 -0.762 2.833 1.00 85.12 73 ASP A C 1
ATOM 597 O O . ASP A 1 73 ? 7.686 -1.647 2.158 1.00 85.12 73 ASP A O 1
ATOM 601 N N . TRP A 1 74 ? 9.331 -0.154 2.450 1.00 83.06 74 TRP A N 1
ATOM 602 C CA . TRP A 1 74 ? 10.137 -0.684 1.351 1.00 83.06 74 TRP A CA 1
ATOM 603 C C . TRP A 1 74 ? 10.764 -2.003 1.782 1.00 83.06 74 TRP A C 1
ATOM 605 O O . TRP A 1 74 ? 11.2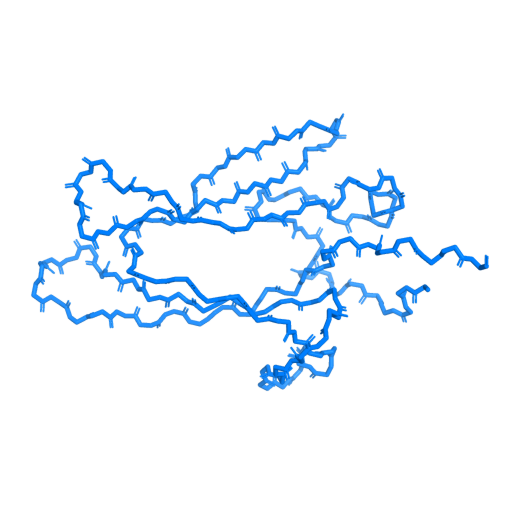20 -2.118 2.915 1.00 83.06 74 TRP A O 1
ATOM 615 N N . VAL A 1 75 ? 10.842 -2.985 0.889 1.00 81.75 75 VAL A N 1
ATOM 616 C CA . VAL A 1 75 ? 11.473 -4.283 1.183 1.00 81.75 75 VAL A CA 1
ATOM 617 C C . VAL A 1 75 ? 12.484 -4.672 0.122 1.00 81.75 75 VAL A C 1
ATOM 619 O O . VAL A 1 75 ? 12.406 -4.235 -1.023 1.00 81.75 75 VAL A O 1
ATOM 622 N N . ARG A 1 76 ? 13.473 -5.482 0.481 1.00 79.00 76 ARG A N 1
ATOM 623 C CA . ARG A 1 76 ? 14.489 -5.950 -0.474 1.00 79.00 76 ARG A CA 1
ATOM 624 C C . ARG A 1 76 ? 13.996 -7.135 -1.303 1.00 79.00 76 ARG A C 1
ATOM 626 O O . ARG A 1 76 ? 13.110 -7.865 -0.881 1.00 79.00 76 ARG A O 1
ATOM 633 N N . ALA A 1 77 ? 14.598 -7.369 -2.468 1.00 68.50 77 ALA A N 1
ATOM 634 C CA . ALA A 1 77 ? 14.159 -8.424 -3.387 1.00 68.50 77 ALA A CA 1
ATOM 635 C C . ALA A 1 77 ? 14.308 -9.859 -2.849 1.00 68.50 77 ALA A C 1
ATOM 637 O O . ALA A 1 77 ? 13.512 -10.730 -3.188 1.00 68.50 77 ALA A O 1
ATOM 638 N N . ASN A 1 78 ? 15.277 -10.104 -1.964 1.00 71.06 78 ASN A N 1
ATOM 639 C CA . ASN A 1 78 ? 15.416 -11.371 -1.231 1.00 71.06 78 ASN A CA 1
ATOM 640 C C . ASN A 1 78 ? 14.187 -11.700 -0.354 1.00 71.06 78 ASN A C 1
ATOM 642 O O . ASN A 1 78 ? 13.968 -12.861 -0.017 1.00 71.06 78 ASN A O 1
ATOM 646 N N . SER A 1 79 ? 13.356 -10.699 -0.048 1.00 66.25 79 SER A N 1
ATOM 647 C CA . SER A 1 79 ? 12.094 -10.851 0.679 1.00 66.25 79 SER A CA 1
ATOM 648 C C . SER A 1 79 ? 11.039 -11.630 -0.098 1.00 66.25 79 SER A C 1
ATOM 650 O O . SER A 1 79 ? 10.011 -11.946 0.478 1.00 66.25 79 SER A O 1
ATOM 652 N N . LEU A 1 80 ? 11.229 -11.917 -1.394 1.00 63.50 80 LEU A N 1
ATOM 653 C CA . LEU A 1 80 ? 10.293 -12.726 -2.190 1.00 63.50 80 LEU A CA 1
ATOM 654 C C . LEU A 1 80 ? 10.194 -14.182 -1.706 1.00 63.50 80 LEU A C 1
ATOM 656 O O . LEU A 1 80 ? 9.176 -14.830 -1.925 1.00 63.50 80 LEU A O 1
ATOM 660 N N . THR A 1 81 ? 11.245 -14.698 -1.065 1.00 63.78 81 THR A N 1
ATOM 661 C CA . THR A 1 81 ? 11.352 -16.105 -0.640 1.00 63.78 81 THR A CA 1
ATOM 662 C C . THR A 1 81 ? 11.543 -16.276 0.869 1.00 63.78 81 THR A C 1
ATOM 664 O O . THR A 1 81 ? 11.564 -17.403 1.354 1.00 63.78 81 THR A O 1
ATOM 667 N N . HIS A 1 82 ? 11.666 -15.174 1.613 1.00 69.00 82 HIS A N 1
ATOM 668 C CA . HIS A 1 82 ? 11.930 -15.138 3.055 1.00 69.00 82 HIS A CA 1
ATOM 669 C C . HIS A 1 82 ? 11.045 -14.083 3.737 1.00 69.00 82 HIS A C 1
ATOM 671 O O . HIS A 1 82 ? 10.306 -13.361 3.069 1.00 69.00 82 HIS A O 1
ATOM 677 N N . GLN A 1 83 ? 11.119 -13.971 5.070 1.00 70.44 83 GLN A N 1
ATOM 678 C CA . GLN A 1 83 ? 10.465 -12.866 5.777 1.00 70.44 83 GLN A CA 1
ATOM 679 C C . GLN A 1 83 ? 10.915 -11.506 5.210 1.00 70.44 83 GLN A C 1
ATOM 681 O O . GLN A 1 83 ? 12.088 -11.356 4.854 1.00 70.44 83 GLN A O 1
ATOM 686 N N . PRO A 1 84 ? 10.000 -10.522 5.115 1.00 71.06 84 PRO A N 1
ATOM 687 C CA . PRO A 1 84 ? 10.299 -9.240 4.502 1.00 71.06 84 PRO A CA 1
ATO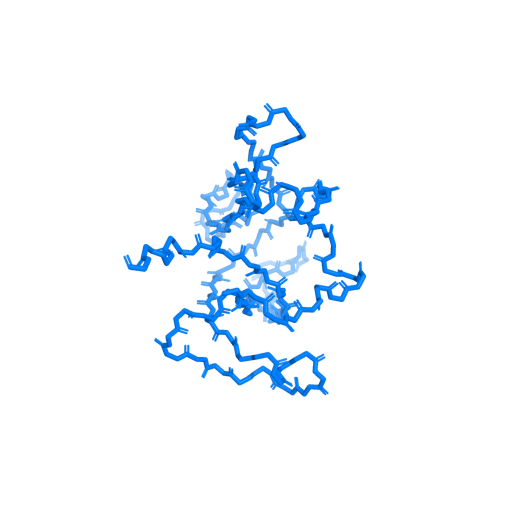M 688 C C . PRO A 1 84 ? 11.394 -8.485 5.254 1.00 71.06 84 PRO A C 1
ATOM 690 O O . PRO A 1 84 ? 11.228 -8.085 6.403 1.00 71.06 84 PRO A O 1
ATOM 693 N N . GLU A 1 85 ? 12.517 -8.257 4.577 1.00 83.00 85 GLU A N 1
ATOM 694 C CA . GLU A 1 85 ? 13.604 -7.428 5.076 1.00 83.00 85 GLU A CA 1
ATOM 695 C C . GLU A 1 85 ? 13.329 -5.966 4.705 1.00 83.00 85 GLU A C 1
ATOM 697 O O . GLU A 1 85 ? 13.438 -5.572 3.535 1.00 83.00 85 GLU A O 1
ATOM 702 N N . ILE A 1 86 ? 12.971 -5.164 5.713 1.00 85.12 86 ILE A N 1
ATOM 703 C CA . ILE A 1 86 ? 12.675 -3.738 5.556 1.00 85.12 86 ILE A CA 1
ATOM 704 C C . ILE A 1 86 ? 13.920 -2.996 5.051 1.00 85.12 86 ILE A C 1
ATOM 706 O O . ILE A 1 86 ? 15.004 -3.038 5.636 1.00 85.12 86 ILE A O 1
ATOM 710 N N . SER A 1 87 ? 13.744 -2.267 3.956 1.00 82.81 87 SER A N 1
ATOM 711 C CA . SER A 1 87 ? 14.724 -1.367 3.373 1.00 82.81 87 SER A CA 1
ATOM 712 C C . SER A 1 87 ? 14.457 0.069 3.810 1.00 82.81 87 SER A C 1
ATOM 714 O O . SER A 1 87 ? 13.326 0.544 3.811 1.00 82.81 87 SER A O 1
ATOM 716 N N . ARG A 1 88 ? 15.528 0.804 4.123 1.00 84.00 88 ARG A N 1
ATOM 717 C CA . ARG A 1 88 ? 15.458 2.253 4.387 1.00 84.00 88 ARG A CA 1
ATOM 718 C C . ARG A 1 88 ? 15.478 3.093 3.108 1.00 84.00 88 ARG A C 1
ATOM 720 O O . ARG A 1 88 ? 15.233 4.292 3.160 1.00 84.00 88 ARG A O 1
ATOM 727 N N . THR A 1 89 ? 15.797 2.477 1.973 1.00 78.25 89 THR A N 1
ATOM 728 C CA . THR A 1 89 ? 15.829 3.112 0.653 1.00 78.25 89 THR A CA 1
ATOM 729 C C . THR A 1 89 ? 14.749 2.521 -0.242 1.00 78.25 89 THR A C 1
ATOM 731 O O . THR A 1 89 ? 14.345 1.370 -0.060 1.00 78.25 89 THR A O 1
ATOM 734 N N . SER A 1 90 ? 14.289 3.301 -1.223 1.00 73.12 90 SER A N 1
ATOM 735 C CA . SER A 1 90 ? 13.309 2.821 -2.197 1.00 73.12 90 SER A CA 1
ATOM 736 C C . SER A 1 90 ? 13.905 1.695 -3.042 1.00 73.12 90 SER A C 1
ATOM 738 O O . SER A 1 90 ? 14.931 1.871 -3.699 1.00 73.12 90 SER A O 1
ATOM 740 N N . THR A 1 91 ? 13.259 0.534 -3.004 1.00 72.38 91 THR A N 1
ATOM 741 C CA . THR A 1 91 ? 13.650 -0.675 -3.746 1.00 72.38 91 THR A CA 1
ATOM 742 C C . THR A 1 91 ? 12.718 -0.976 -4.915 1.00 72.38 91 THR A C 1
ATOM 744 O O . THR A 1 91 ? 12.985 -1.888 -5.692 1.00 72.38 91 THR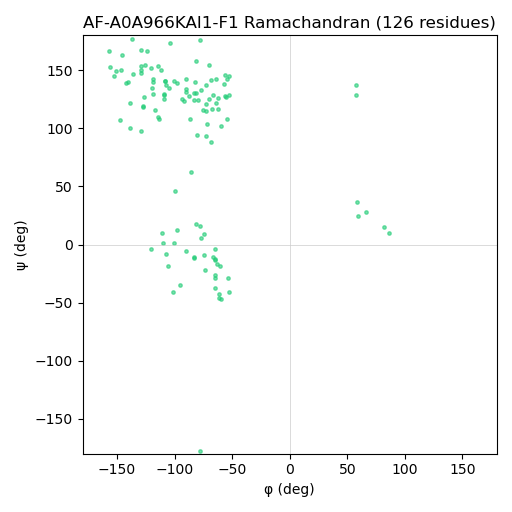 A O 1
ATOM 747 N N . GLY A 1 92 ? 11.599 -0.252 -5.028 1.00 70.12 92 GLY A N 1
ATOM 748 C CA . GLY A 1 92 ? 10.510 -0.647 -5.917 1.00 70.12 92 GLY A CA 1
ATOM 749 C C . GLY A 1 92 ? 9.833 -1.951 -5.478 1.00 70.12 92 GLY A C 1
ATOM 750 O O . GLY A 1 92 ? 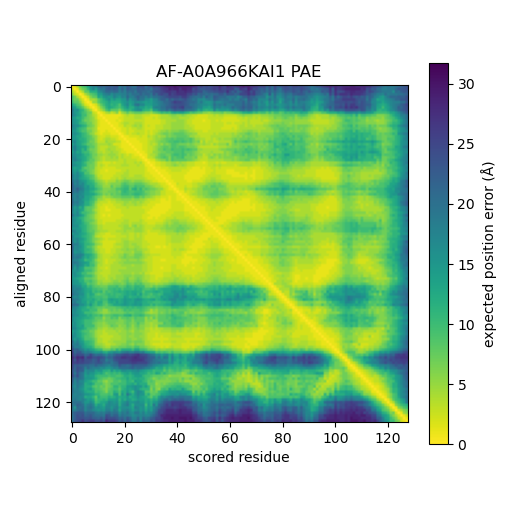9.344 -2.685 -6.326 1.00 70.12 92 GLY A O 1
ATOM 751 N N . LEU A 1 93 ? 9.834 -2.273 -4.182 1.00 74.00 93 LEU A N 1
ATOM 752 C CA . LEU A 1 93 ? 9.054 -3.363 -3.592 1.00 74.00 93 LEU A CA 1
ATOM 753 C C . LEU A 1 93 ? 8.550 -2.902 -2.226 1.00 74.00 93 LEU A C 1
ATOM 755 O O . LEU A 1 93 ? 9.322 -2.296 -1.482 1.00 74.00 93 LEU A O 1
ATOM 759 N N . ILE A 1 94 ? 7.301 -3.206 -1.871 1.00 77.06 94 ILE A N 1
ATOM 760 C CA . ILE A 1 94 ? 6.737 -2.815 -0.575 1.00 77.06 94 ILE A CA 1
ATOM 761 C C . ILE A 1 94 ? 6.166 -4.007 0.201 1.00 77.06 94 ILE A C 1
ATOM 763 O O . ILE A 1 94 ? 5.771 -5.023 -0.366 1.00 77.06 94 ILE A O 1
ATOM 767 N N . ALA A 1 95 ? 6.115 -3.882 1.519 1.00 81.19 95 ALA A N 1
ATOM 768 C CA . ALA A 1 95 ? 5.275 -4.692 2.388 1.00 81.19 95 ALA A CA 1
ATOM 769 C C . ALA A 1 95 ? 4.137 -3.822 2.916 1.00 81.19 95 ALA A C 1
ATOM 771 O O . ALA A 1 95 ? 4.345 -2.645 3.211 1.00 81.19 95 ALA A O 1
ATOM 772 N N . ILE A 1 96 ? 2.936 -4.394 3.005 1.00 80.69 96 ILE A N 1
ATOM 773 C CA . ILE A 1 96 ? 1.758 -3.710 3.531 1.00 80.69 96 ILE A CA 1
ATOM 774 C C . ILE A 1 96 ? 1.300 -4.456 4.780 1.00 80.69 96 ILE A C 1
ATOM 776 O O . ILE A 1 96 ? 0.858 -5.603 4.7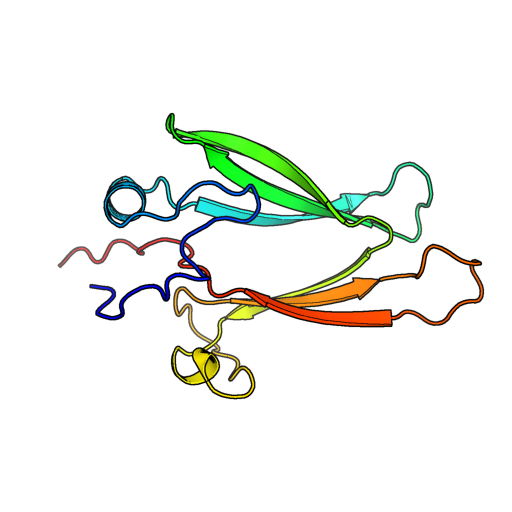11 1.00 80.69 96 ILE A O 1
ATOM 780 N N . THR A 1 97 ? 1.367 -3.784 5.920 1.00 85.12 97 THR A N 1
ATOM 781 C CA . THR A 1 97 ? 0.885 -4.315 7.194 1.00 85.12 97 THR A CA 1
ATOM 782 C C . THR A 1 97 ? -0.367 -3.562 7.611 1.00 85.12 97 THR A C 1
ATOM 784 O O . THR A 1 97 ? -0.380 -2.332 7.688 1.00 85.12 97 THR A O 1
ATOM 787 N N . LEU A 1 98 ? -1.442 -4.306 7.862 1.00 84.19 98 LEU A N 1
ATOM 788 C CA . LEU A 1 98 ? -2.753 -3.777 8.215 1.00 84.19 98 LEU A CA 1
ATOM 789 C C . LEU A 1 98 ? -3.162 -4.274 9.597 1.00 84.19 98 LEU A C 1
ATOM 791 O O . LEU A 1 98 ? -3.004 -5.445 9.935 1.00 84.19 98 LEU A O 1
ATOM 795 N N . ARG A 1 99 ? -3.775 -3.394 10.384 1.00 86.56 99 ARG A N 1
ATOM 796 C CA . ARG A 1 99 ? -4.577 -3.805 11.541 1.00 86.56 99 ARG A CA 1
ATOM 797 C C . ARG A 1 99 ? -6.026 -3.544 11.206 1.00 86.56 99 ARG A C 1
ATOM 799 O O . ARG A 1 99 ? -6.355 -2.441 10.775 1.00 86.56 99 ARG A O 1
ATOM 806 N N . VAL A 1 100 ? -6.876 -4.540 11.398 1.00 85.56 100 VAL A N 1
ATOM 807 C CA . VAL A 1 100 ? -8.299 -4.450 11.075 1.00 85.56 100 VAL A CA 1
ATOM 808 C C . VAL A 1 100 ? -9.139 -4.879 12.262 1.00 85.56 100 VAL A C 1
ATOM 810 O O . VAL A 1 100 ? -8.724 -5.716 13.063 1.00 85.56 100 VAL A O 1
ATOM 813 N N . GLN A 1 101 ? -10.332 -4.315 12.366 1.00 81.81 101 GLN A N 1
ATOM 814 C CA . GLN A 1 101 ? -11.340 -4.781 13.300 1.00 81.81 101 GLN A CA 1
ATOM 815 C C . GLN A 1 101 ? -12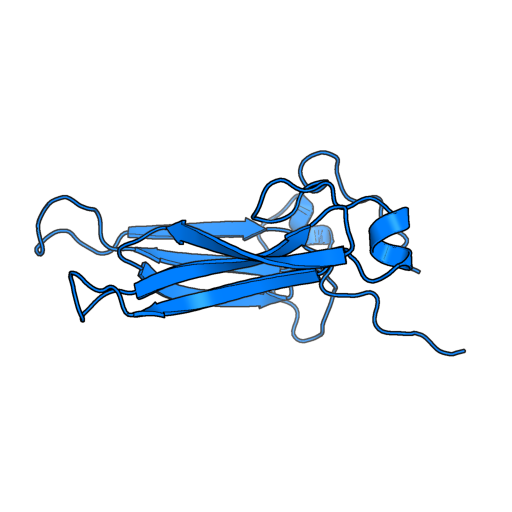.234 -5.814 12.594 1.00 81.81 101 GLN A C 1
ATOM 817 O O . GLN A 1 101 ? -12.782 -5.506 11.528 1.00 81.81 101 GLN A O 1
ATOM 822 N N . PRO A 1 102 ? -12.369 -7.043 13.129 1.00 73.00 102 PRO A N 1
ATOM 823 C CA . PRO A 1 102 ? -13.326 -8.016 12.614 1.00 73.00 102 PRO A CA 1
ATOM 824 C C . PRO A 1 102 ? -14.743 -7.432 12.621 1.00 73.00 102 PRO A C 1
ATOM 826 O O . PRO A 1 102 ? -15.103 -6.665 13.506 1.00 73.00 102 PRO A O 1
ATOM 829 N N . GLN A 1 103 ? -15.567 -7.793 11.637 1.00 64.25 103 GLN A N 1
ATOM 830 C CA . GLN A 1 103 ? -16.934 -7.271 11.513 1.00 64.25 103 GLN A CA 1
ATOM 831 C C . GLN A 1 103 ? -17.939 -7.936 12.486 1.00 64.25 103 GLN A C 1
ATOM 833 O O . GLN A 1 103 ? -19.146 -7.802 12.307 1.00 64.25 103 GLN A O 1
ATOM 838 N N . ALA A 1 104 ? -17.464 -8.640 13.515 1.00 54.81 104 ALA A N 1
ATOM 839 C CA . ALA A 1 104 ? -18.280 -9.238 14.564 1.00 54.81 104 ALA A CA 1
ATOM 840 C C . ALA A 1 104 ? -17.950 -8.531 15.883 1.00 54.81 104 ALA A C 1
ATOM 842 O O . ALA A 1 104 ? -16.850 -8.666 16.382 1.00 54.81 104 ALA A O 1
ATOM 843 N N . ASP A 1 105 ? -18.891 -7.740 16.395 1.00 57.16 105 ASP A N 1
ATOM 844 C CA . ASP A 1 105 ? -18.830 -7.027 17.677 1.00 57.16 105 ASP A CA 1
ATOM 845 C C . ASP A 1 105 ? -17.666 -6.043 17.930 1.00 57.16 105 ASP A C 1
ATOM 847 O O . ASP A 1 105 ? -16.484 -6.286 17.708 1.00 57.16 105 ASP A O 1
ATOM 851 N N . GLN A 1 106 ? -17.996 -4.887 18.516 1.00 59.91 106 GLN A N 1
ATOM 852 C CA . GLN A 1 106 ? -16.994 -3.865 18.866 1.00 59.91 106 GLN A CA 1
ATOM 853 C C . GLN A 1 106 ? -15.990 -4.330 19.935 1.00 59.91 106 GLN A C 1
ATOM 855 O O . GLN A 1 106 ? -14.973 -3.668 20.141 1.00 59.91 106 GLN A O 1
ATOM 860 N N . ASN A 1 107 ? -16.285 -5.446 20.601 1.00 67.75 107 ASN A N 1
ATOM 861 C CA . ASN A 1 107 ? -15.462 -6.039 21.647 1.00 67.75 107 ASN A CA 1
ATOM 862 C C . ASN A 1 107 ? -14.433 -7.044 21.114 1.00 67.75 107 ASN A C 1
ATOM 864 O O . ASN A 1 107 ? -13.604 -7.511 21.897 1.00 67.75 107 ASN A O 1
ATOM 868 N N . ASP A 1 108 ? -14.451 -7.366 19.816 1.00 69.69 108 ASP A N 1
ATOM 869 C CA . ASP A 1 108 ? -13.460 -8.274 19.252 1.00 69.69 108 ASP A CA 1
ATOM 870 C C . ASP A 1 108 ? -12.080 -7.605 19.150 1.00 69.69 108 ASP A C 1
ATOM 872 O O . ASP A 1 108 ? -11.956 -6.445 18.726 1.00 69.69 108 ASP A O 1
ATOM 876 N N . PRO A 1 109 ? -11.005 -8.328 19.514 1.00 76.19 109 PRO A N 1
ATOM 877 C CA . PRO A 1 109 ? -9.658 -7.801 19.421 1.00 76.19 109 PRO A CA 1
ATOM 878 C C . PRO A 1 109 ? -9.287 -7.526 17.961 1.00 76.19 109 PRO A C 1
ATOM 880 O O . PRO A 1 109 ? -9.605 -8.289 17.046 1.00 76.19 109 PRO A O 1
ATOM 883 N N . ALA A 1 110 ? -8.547 -6.437 17.746 1.00 79.12 110 ALA A N 1
ATOM 884 C CA . ALA A 1 110 ? -8.008 -6.102 16.436 1.00 79.12 110 ALA A CA 1
ATOM 885 C C . ALA A 1 110 ? -7.177 -7.266 15.875 1.00 79.12 110 ALA A C 1
ATOM 887 O O . ALA A 1 110 ? -6.218 -7.720 16.504 1.00 79.12 110 ALA A O 1
ATOM 888 N N . ARG A 1 111 ? -7.501 -7.700 14.656 1.00 79.56 111 ARG A N 1
ATOM 889 C CA . ARG A 1 111 ? -6.724 -8.698 13.927 1.00 79.56 111 ARG A CA 1
ATOM 890 C C . ARG A 1 111 ? -5.627 -7.999 13.136 1.00 79.56 111 ARG A C 1
ATOM 892 O O . ARG A 1 111 ? -5.890 -7.078 12.363 1.00 79.56 111 ARG A O 1
ATOM 899 N N . VAL A 1 112 ? -4.392 -8.457 13.304 1.00 74.56 112 VAL A N 1
ATOM 900 C CA . VAL A 1 112 ? -3.283 -8.036 12.443 1.00 74.56 112 VAL A CA 1
ATOM 901 C C . VAL A 1 112 ? -3.323 -8.886 11.174 1.00 74.56 112 VAL A C 1
ATOM 903 O O . VAL A 1 112 ? -3.346 -10.115 11.241 1.00 74.56 112 VAL A O 1
ATOM 906 N N . ILE A 1 113 ? -3.384 -8.225 10.023 1.00 71.69 113 ILE A N 1
ATOM 907 C CA . ILE A 1 113 ? -3.245 -8.835 8.704 1.00 71.69 113 ILE A CA 1
ATOM 908 C C . ILE A 1 113 ? -1.954 -8.290 8.104 1.00 71.69 113 ILE A C 1
ATOM 910 O O . ILE A 1 113 ? -1.875 -7.131 7.700 1.00 71.69 113 ILE A O 1
ATOM 914 N N . GLU A 1 114 ? -0.937 -9.138 8.035 1.00 65.50 114 GLU A N 1
ATOM 915 C CA . GLU A 1 114 ? 0.305 -8.823 7.337 1.00 65.50 114 GLU A CA 1
ATOM 916 C C . GLU A 1 114 ? 0.225 -9.353 5.913 1.00 65.50 114 GLU A C 1
ATOM 918 O O . GLU A 1 114 ? -0.057 -10.531 5.684 1.00 65.50 114 GLU A O 1
ATOM 923 N N . GLN A 1 115 ? 0.441 -8.470 4.942 1.00 63.41 115 GLN A N 1
ATOM 924 C CA . GLN A 1 115 ? 0.368 -8.824 3.540 1.00 63.41 115 GLN A CA 1
ATOM 925 C C . GLN A 1 115 ? 1.500 -8.163 2.757 1.00 63.41 115 GLN A C 1
ATOM 927 O O . GLN A 1 115 ? 1.421 -7.011 2.329 1.00 63.41 115 GLN A O 1
ATOM 932 N N . THR A 1 116 ? 2.546 -8.927 2.472 1.00 60.19 116 THR A N 1
ATOM 933 C CA . THR A 1 116 ? 3.613 -8.448 1.593 1.00 60.19 116 THR A CA 1
ATOM 934 C C . THR A 1 116 ? 3.094 -8.347 0.155 1.00 60.19 116 THR A C 1
ATOM 936 O O . THR A 1 116 ? 2.540 -9.302 -0.398 1.00 60.19 116 THR A O 1
ATOM 939 N N . ARG A 1 117 ? 3.222 -7.161 -0.452 1.00 58.44 117 ARG A N 1
ATOM 940 C CA . ARG A 1 117 ? 2.796 -6.877 -1.829 1.00 58.44 117 ARG A CA 1
ATOM 941 C C . ARG A 1 117 ? 3.940 -6.216 -2.575 1.00 58.44 117 ARG A C 1
ATOM 943 O O . ARG A 1 117 ? 4.138 -5.011 -2.509 1.00 58.44 117 ARG A O 1
ATOM 950 N N . TYR A 1 118 ? 4.676 -7.016 -3.322 1.00 57.19 118 TYR A N 1
ATOM 951 C CA . TYR A 1 118 ? 5.825 -6.538 -4.070 1.00 57.19 118 TYR A CA 1
ATOM 952 C C . TYR A 1 118 ? 5.359 -5.718 -5.271 1.00 57.19 118 TYR A C 1
ATOM 954 O O . TYR A 1 118 ? 4.675 -6.213 -6.163 1.00 57.19 118 TYR A O 1
ATOM 962 N N . ILE A 1 119 ? 5.685 -4.431 -5.253 1.00 59.62 119 ILE A N 1
ATOM 963 C CA . ILE A 1 119 ? 5.185 -3.461 -6.216 1.00 59.62 119 ILE A CA 1
ATOM 964 C C . ILE A 1 119 ? 6.323 -2.535 -6.601 1.00 59.62 119 ILE A C 1
ATOM 966 O O . ILE A 1 119 ? 6.823 -1.797 -5.750 1.00 59.62 119 ILE A O 1
ATOM 970 N N . SER A 1 120 ? 6.634 -2.495 -7.896 1.00 51.53 120 SER A N 1
ATOM 971 C CA . SER A 1 120 ? 7.487 -1.464 -8.487 1.00 51.53 120 SER A CA 1
ATOM 972 C C . SER A 1 120 ? 6.775 -0.115 -8.449 1.00 51.53 120 SER A C 1
ATOM 974 O O . SER A 1 120 ? 6.065 0.266 -9.376 1.00 51.53 120 SER A O 1
ATOM 976 N N . GLN A 1 121 ? 6.931 0.627 -7.352 1.00 45.66 121 GLN A N 1
ATOM 977 C CA . GLN A 1 121 ? 6.548 2.036 -7.320 1.00 45.66 121 GLN A CA 1
ATOM 978 C C . GLN A 1 121 ? 7.561 2.832 -8.140 1.00 45.66 121 GLN A C 1
ATOM 980 O O . GLN A 1 121 ? 8.579 3.264 -7.614 1.00 45.66 121 GLN A O 1
ATOM 985 N N . ARG A 1 122 ? 7.238 3.026 -9.424 1.00 46.66 122 ARG A N 1
ATOM 986 C CA . ARG A 1 122 ? 8.008 3.793 -10.414 1.00 46.66 122 ARG A CA 1
ATOM 987 C C . ARG A 1 122 ? 9.445 3.295 -10.616 1.00 46.66 122 ARG A C 1
ATOM 989 O O . ARG A 1 122 ? 10.288 3.301 -9.728 1.00 46.66 122 ARG A O 1
ATOM 996 N N . HIS A 1 123 ? 9.796 3.064 -11.878 1.00 44.00 123 HIS A N 1
ATOM 997 C CA . HIS A 1 123 ? 11.162 3.355 -12.294 1.00 44.00 123 HIS A CA 1
ATOM 998 C C . HIS A 1 123 ? 11.398 4.851 -12.044 1.00 44.00 123 HIS A C 1
ATOM 1000 O O . HIS A 1 123 ? 10.908 5.694 -12.796 1.00 44.00 123 HIS A O 1
ATOM 1006 N N . GLY A 1 124 ? 12.102 5.190 -10.963 1.00 38.47 124 GLY A N 1
ATOM 1007 C CA . GLY A 1 124 ? 12.753 6.488 -10.869 1.00 38.47 124 GLY A CA 1
ATOM 1008 C C . GLY A 1 124 ? 13.603 6.658 -12.124 1.00 38.47 124 GLY A C 1
ATOM 1009 O O . GLY A 1 124 ? 14.333 5.738 -12.502 1.00 38.47 124 GLY A O 1
ATOM 1010 N N . MET A 1 125 ? 13.433 7.781 -12.818 1.00 37.62 125 MET A N 1
ATOM 1011 C CA . MET A 1 125 ? 14.256 8.121 -13.969 1.00 37.62 125 MET A CA 1
ATOM 1012 C C . MET A 1 125 ? 15.725 8.064 -13.552 1.00 37.62 125 MET A C 1
ATOM 1014 O O . MET A 1 125 ? 16.200 8.931 -12.825 1.00 37.62 125 MET A O 1
ATOM 1018 N N . TYR A 1 126 ? 16.436 7.044 -14.017 1.00 32.19 126 TYR A N 1
ATOM 1019 C CA . TYR A 1 126 ? 17.880 7.123 -14.132 1.00 32.19 126 TYR A CA 1
ATOM 1020 C C . TYR A 1 126 ? 18.126 7.884 -15.435 1.00 32.19 126 TYR A C 1
ATOM 1022 O O . TYR A 1 126 ? 18.044 7.299 -16.514 1.00 32.19 126 TYR A O 1
ATOM 1030 N N . ASN A 1 127 ? 18.306 9.202 -15.338 1.00 29.44 127 ASN A N 1
ATOM 1031 C CA . ASN A 1 127 ? 19.017 9.924 -16.388 1.00 29.44 127 ASN A CA 1
ATOM 1032 C C . ASN A 1 127 ? 20.496 9.533 -16.237 1.00 29.44 127 ASN A C 1
ATOM 1034 O O . ASN A 1 127 ? 21.014 9.707 -15.130 1.00 29.44 127 ASN A O 1
ATOM 1038 N N . PRO A 1 128 ? 21.140 8.946 -17.262 1.00 42.19 128 PRO A N 1
ATOM 1039 C CA . PRO A 1 128 ? 22.593 8.828 -17.281 1.00 42.19 128 PRO A CA 1
ATOM 1040 C C . PRO A 1 128 ? 23.264 10.207 -17.289 1.00 42.19 128 PRO A C 1
ATOM 1042 O O . PRO A 1 128 ? 22.625 11.179 -17.763 1.00 42.19 128 PRO A O 1
#

Foldseek 3Di:
DPPDDQPPVQQADPVRAGPDPVCLVVVQQAKDWDWAADPVDRQWTWIKMWHAHPVRDIDMDTDDIQWNDKDKFAFAPVCVPPPTDGDPDHPQFIWIKTWGDPPPDPPDDIDIDTGGRTGRNHPPDPDD

Sequence (128 aa):
MLTQDIPDQLGYDCMGNSLTRERTIKQQAYQRFYLEPNRHDSRTQKLMCQSVDRQGRLHQGEILNNVLSLQIDWVRANSLTHQPEISRTSTGLIAITLRVQPQADQNDPARVIEQTRYISQRHGMYNP

Nearest PDB structures (foldseek):
  3n8b-assembly1_B  TM=4.500E-01  e=1.870E+00  Borreliella burgdorferi
  3kg8-assembly1_A  TM=3.874E-01  e=9.295E+00  Lyngbya majuscula

Mean predicted aligned error: 9.2 Å

Secondary structure (DSSP, 8-state):
---SPPPGGGSB-TTS-B--HHHHHTT---EEEEEEE-SS-TT-EEEEEEEE-TTS-EEEEEEEEEEEEEEEEEE-GGGGTSS--EESS--S-EEEEEEE--SS-TTSPPEEEEEEE-----------

pLDDT: mean 73.78, std 16.84, range [27.48, 95.06]

Radius of gyration: 16.07 Å; Cα contacts (8 Å, |Δi|>4): 247; chains: 1; bounding box: 43×26×43 Å

Solvent-accessible surface area (backbone atoms only — not comparable to full-atom values): 7707 Å² total; per-residue (Å²): 129,87,91,64,83,72,54,81,94,48,36,46,47,96,85,68,45,70,53,43,72,68,34,46,75,70,66,38,36,45,66,48,77,50,78,41,83,32,95,88,43,84,84,24,19,26,38,32,34,34,36,35,46,100,85,67,46,84,45,74,47,81,77,45,68,40,28,68,47,81,47,78,43,27,23,45,78,74,29,79,84,47,79,74,44,77,38,97,54,90,62,39,21,31,33,39,38,35,32,28,48,60,96,59,62,96,83,50,73,71,43,77,48,80,46,79,50,65,42,57,59,54,82,71,84,78,76,130